Protein AF-A0A5S4GNT8-F1 (afdb_monomer_lite)

Structure (mmCIF, N/CA/C/O backbone):
data_AF-A0A5S4GNT8-F1
#
_entry.id   AF-A0A5S4GNT8-F1
#
loop_
_atom_site.group_PDB
_atom_site.id
_atom_site.type_symbol
_atom_site.label_atom_id
_atom_site.label_alt_id
_atom_site.label_comp_id
_atom_site.label_asym_id
_atom_site.label_entity_id
_atom_site.label_seq_id
_atom_site.pdbx_PDB_ins_code
_atom_site.Cartn_x
_atom_site.Cartn_y
_atom_site.Cartn_z
_atom_site.occupancy
_atom_site.B_iso_or_equiv
_atom_site.auth_seq_id
_atom_site.auth_comp_id
_atom_site.auth_asym_id
_atom_site.auth_atom_id
_atom_site.pdbx_PDB_model_num
ATOM 1 N N . MET A 1 1 ? -3.364 15.252 -8.473 1.00 59.03 1 MET A N 1
ATOM 2 C CA . MET A 1 1 ? -3.484 13.948 -7.782 1.00 59.03 1 MET A CA 1
ATOM 3 C C . MET A 1 1 ? -2.314 13.078 -8.225 1.00 59.03 1 MET A C 1
ATOM 5 O O . MET A 1 1 ? -2.058 13.031 -9.421 1.00 59.03 1 MET A O 1
ATOM 9 N N . THR A 1 2 ? -1.530 12.493 -7.314 1.00 81.00 2 THR A N 1
ATOM 10 C CA . THR A 1 2 ? -0.375 11.660 -7.710 1.00 81.00 2 THR A CA 1
ATOM 11 C C . THR A 1 2 ? -0.852 10.369 -8.388 1.00 81.00 2 THR A C 1
ATOM 13 O O . THR A 1 2 ? -1.967 9.914 -8.128 1.00 81.00 2 THR A O 1
ATOM 16 N N . ALA A 1 3 ? -0.013 9.743 -9.223 1.00 90.12 3 ALA A N 1
ATOM 17 C CA . ALA A 1 3 ? -0.346 8.459 -9.857 1.00 90.12 3 ALA A CA 1
ATOM 18 C C . ALA A 1 3 ? -0.699 7.366 -8.824 1.00 90.12 3 ALA A C 1
ATOM 20 O O . ALA A 1 3 ? -1.572 6.537 -9.063 1.00 90.12 3 ALA A O 1
ATOM 21 N N . VAL A 1 4 ? -0.069 7.409 -7.643 1.00 92.25 4 VAL A N 1
ATOM 22 C CA . VAL A 1 4 ? -0.364 6.507 -6.518 1.00 92.25 4 VAL A CA 1
ATOM 23 C C . VAL A 1 4 ? -1.764 6.756 -5.950 1.00 92.25 4 VAL A C 1
ATOM 25 O O . VAL A 1 4 ? -2.513 5.800 -5.777 1.00 92.25 4 VAL A O 1
ATOM 28 N N . ALA A 1 5 ? -2.144 8.016 -5.706 1.00 94.25 5 ALA A N 1
ATOM 29 C CA . ALA A 1 5 ? -3.475 8.351 -5.192 1.00 94.25 5 ALA A CA 1
ATOM 30 C C . ALA A 1 5 ? -4.589 7.890 -6.143 1.00 94.25 5 ALA A C 1
ATOM 32 O O . ALA A 1 5 ? -5.566 7.294 -5.700 1.00 94.25 5 ALA A O 1
ATOM 33 N N . ALA A 1 6 ? -4.418 8.107 -7.452 1.00 94.94 6 ALA A N 1
ATOM 34 C CA . ALA A 1 6 ? -5.400 7.693 -8.453 1.00 94.94 6 ALA A CA 1
ATOM 35 C C . ALA A 1 6 ? -5.566 6.163 -8.511 1.00 94.94 6 ALA A C 1
ATOM 37 O O . ALA A 1 6 ? -6.691 5.664 -8.522 1.00 94.94 6 ALA A O 1
ATOM 38 N N . ALA A 1 7 ? -4.458 5.414 -8.489 1.00 94.69 7 ALA A N 1
ATOM 39 C CA . ALA A 1 7 ? -4.498 3.953 -8.482 1.00 94.69 7 ALA A CA 1
ATOM 40 C C . ALA A 1 7 ? -5.157 3.393 -7.208 1.00 94.69 7 ALA A C 1
ATOM 42 O O . ALA A 1 7 ? -5.942 2.448 -7.282 1.00 94.69 7 ALA A O 1
ATOM 43 N N . LEU A 1 8 ? -4.873 3.991 -6.045 1.00 96.56 8 LEU A N 1
ATOM 44 C CA . LEU A 1 8 ? -5.502 3.616 -4.778 1.00 96.56 8 LEU A CA 1
ATOM 45 C C . LEU A 1 8 ? -7.010 3.893 -4.787 1.00 96.56 8 LEU A C 1
ATOM 47 O O . LEU A 1 8 ? -7.783 3.004 -4.434 1.00 96.56 8 LEU A O 1
ATOM 51 N N . ALA A 1 9 ? -7.431 5.077 -5.243 1.00 96.62 9 ALA A N 1
ATOM 52 C CA . ALA A 1 9 ? -8.845 5.444 -5.324 1.00 96.62 9 ALA A CA 1
ATOM 53 C C . ALA A 1 9 ? -9.629 4.469 -6.215 1.00 96.62 9 ALA A C 1
ATOM 55 O O . ALA A 1 9 ? -10.667 3.951 -5.807 1.00 96.62 9 ALA A O 1
ATOM 56 N N . ALA A 1 10 ? -9.089 4.146 -7.396 1.00 97.06 10 ALA A N 1
ATOM 57 C CA . ALA A 1 10 ? -9.694 3.180 -8.311 1.00 97.06 10 ALA A CA 1
ATOM 58 C C . ALA A 1 10 ? -9.787 1.771 -7.701 1.00 97.06 10 ALA A C 1
ATOM 60 O O . ALA A 1 10 ? -10.773 1.068 -7.907 1.00 97.06 10 ALA A O 1
ATOM 61 N N . ARG A 1 11 ? -8.775 1.349 -6.930 1.00 96.19 11 ARG A N 1
ATOM 62 C CA . ARG A 1 11 ? -8.719 0.003 -6.342 1.00 96.19 11 ARG A CA 1
ATOM 63 C C . ARG A 1 11 ? -9.623 -0.180 -5.123 1.00 96.19 11 ARG A C 1
ATOM 65 O O . ARG A 1 11 ? -10.025 -1.314 -4.853 1.00 96.19 11 ARG A O 1
ATOM 72 N N . LEU A 1 12 ? -9.880 0.895 -4.381 1.00 96.44 12 LEU A N 1
ATOM 73 C CA . LEU A 1 12 ? -10.644 0.883 -3.131 1.00 96.44 12 LEU A CA 1
ATOM 74 C C . LEU A 1 12 ? -12.066 1.434 -3.285 1.00 96.44 12 LEU A C 1
ATOM 76 O O . LEU A 1 12 ? -12.877 1.250 -2.383 1.00 96.44 12 LEU A O 1
ATOM 80 N N . GLY A 1 13 ? -12.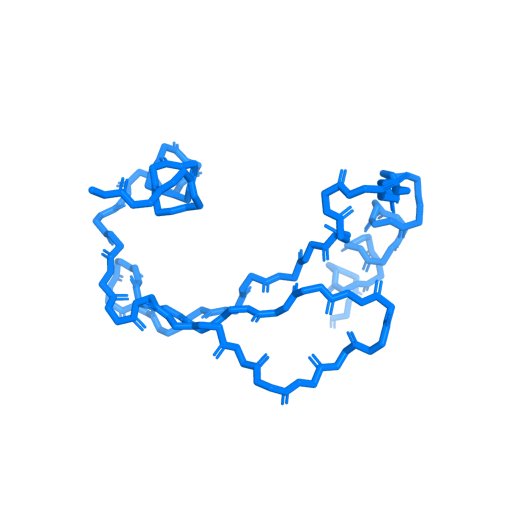375 2.115 -4.394 1.00 97.44 13 GLY A N 1
ATOM 81 C CA . GLY A 1 13 ? -13.675 2.761 -4.598 1.00 97.44 13 GLY A CA 1
ATOM 82 C C . GLY A 1 13 ? -13.961 3.849 -3.559 1.00 97.44 13 GLY A C 1
ATOM 83 O O . GLY A 1 13 ? -15.103 4.036 -3.158 1.00 97.44 13 GLY A O 1
ATOM 84 N N . SER A 1 14 ? -12.919 4.513 -3.056 1.00 97.06 14 SER A N 1
ATOM 85 C CA . SER A 1 14 ? -13.000 5.519 -1.992 1.00 97.06 14 SER A CA 1
ATOM 86 C C . SER A 1 14 ? -12.026 6.658 -2.260 1.00 97.06 14 SER A C 1
ATOM 88 O O . SER A 1 14 ? -10.976 6.455 -2.873 1.00 97.06 14 SER A O 1
ATOM 90 N N . GLU A 1 15 ? -12.363 7.854 -1.779 1.00 96.56 15 GLU A N 1
ATOM 91 C CA . GLU A 1 15 ? -11.438 8.985 -1.786 1.00 96.56 15 GLU A CA 1
ATOM 92 C C . GLU A 1 15 ? -10.201 8.674 -0.931 1.00 96.56 15 GLU A C 1
ATOM 94 O O . GLU A 1 15 ? -10.305 8.044 0.124 1.00 96.56 15 GLU A O 1
ATOM 99 N N . ILE A 1 16 ? -9.033 9.114 -1.410 1.00 97.94 16 ILE A N 1
ATOM 100 C CA . ILE A 1 16 ? -7.748 8.941 -0.733 1.00 97.94 16 ILE A CA 1
ATOM 101 C C . ILE A 1 16 ? -7.318 10.278 -0.144 1.00 97.94 16 ILE A C 1
ATOM 103 O O . ILE A 1 16 ? -7.072 11.232 -0.885 1.00 97.94 16 ILE A O 1
ATOM 107 N N . THR A 1 17 ? -7.151 10.326 1.173 1.00 97.38 17 THR A N 1
ATOM 108 C CA . THR A 1 17 ? -6.672 11.511 1.893 1.00 97.38 17 THR A CA 1
ATOM 109 C C . THR A 1 17 ? -5.412 11.181 2.696 1.00 97.38 17 THR A C 1
ATOM 111 O O . THR A 1 17 ? -5.006 10.023 2.805 1.00 97.38 17 THR A O 1
ATOM 114 N N . GLY A 1 18 ? -4.697 12.210 3.165 1.00 96.19 18 GLY A N 1
ATOM 115 C CA . GLY A 1 18 ? -3.513 12.023 4.016 1.00 96.19 18 GLY A CA 1
ATOM 116 C C . GLY A 1 18 ? -2.339 11.268 3.372 1.00 96.19 18 GLY A C 1
ATOM 117 O O . GLY A 1 18 ? -1.424 10.856 4.086 1.00 96.19 18 GLY A O 1
ATOM 118 N N . LEU A 1 19 ? -2.340 11.074 2.044 1.00 96.75 19 LEU A N 1
ATOM 119 C CA . LEU A 1 19 ? -1.342 10.258 1.353 1.00 96.75 19 LEU A CA 1
ATOM 120 C C . LEU A 1 19 ? 0.063 10.847 1.507 1.00 96.75 19 LEU A C 1
ATOM 122 O O . LEU A 1 19 ? 0.387 11.888 0.933 1.00 96.75 19 LEU A O 1
ATOM 126 N N . ARG A 1 20 ? 0.928 10.123 2.214 1.00 95.12 20 ARG A N 1
ATOM 127 C CA . ARG A 1 20 ? 2.329 10.499 2.414 1.00 95.12 20 ARG A CA 1
ATOM 128 C C . ARG A 1 20 ? 3.246 9.292 2.325 1.00 95.12 20 ARG A C 1
ATOM 130 O O . ARG A 1 20 ? 2.929 8.205 2.812 1.00 95.12 20 ARG A O 1
ATOM 137 N N . ARG A 1 21 ? 4.417 9.498 1.727 1.00 92.56 21 ARG A N 1
ATOM 138 C CA . ARG A 1 21 ? 5.475 8.490 1.700 1.00 92.56 21 ARG A CA 1
ATOM 139 C C . ARG A 1 21 ? 6.103 8.382 3.088 1.00 92.56 21 ARG A C 1
ATOM 141 O O . ARG A 1 21 ? 6.374 9.399 3.725 1.00 92.56 21 ARG A O 1
ATOM 148 N N . LEU A 1 22 ? 6.329 7.160 3.553 1.00 92.62 22 LEU A N 1
ATOM 149 C CA . LEU A 1 22 ? 7.069 6.905 4.784 1.00 92.62 22 LEU A CA 1
ATOM 150 C C . LEU A 1 22 ? 8.560 6.783 4.462 1.00 92.62 22 LEU A C 1
ATOM 152 O O . LEU A 1 22 ? 8.940 6.142 3.481 1.00 92.62 22 LEU A O 1
ATOM 156 N N . SER A 1 23 ? 9.409 7.404 5.280 1.00 83.69 23 SER A N 1
ATOM 157 C CA . SER A 1 23 ? 10.855 7.195 5.221 1.00 83.69 23 SER A CA 1
ATOM 158 C C . SER A 1 23 ? 11.183 5.836 5.837 1.00 83.69 23 SER A C 1
ATOM 160 O O . SER A 1 23 ? 10.978 5.632 7.031 1.00 83.69 23 SER A O 1
ATOM 162 N N . GLY A 1 24 ? 11.667 4.909 5.015 1.00 70.50 24 GLY A N 1
ATOM 163 C CA . GLY A 1 24 ? 11.997 3.546 5.425 1.00 70.50 24 GLY A CA 1
ATOM 164 C C . GLY A 1 24 ? 11.576 2.521 4.374 1.00 70.50 24 GLY A C 1
ATOM 165 O O . GLY A 1 24 ? 10.508 2.637 3.775 1.00 70.50 24 GLY A O 1
ATOM 166 N N . GLY A 1 25 ? 12.438 1.525 4.154 1.00 61.22 25 GLY A N 1
ATOM 167 C CA . GLY A 1 25 ? 12.252 0.474 3.155 1.00 61.22 25 GLY A CA 1
ATOM 168 C C . GLY A 1 25 ? 13.296 0.546 2.045 1.00 61.22 25 GLY A C 1
ATOM 169 O O . GLY A 1 25 ? 13.031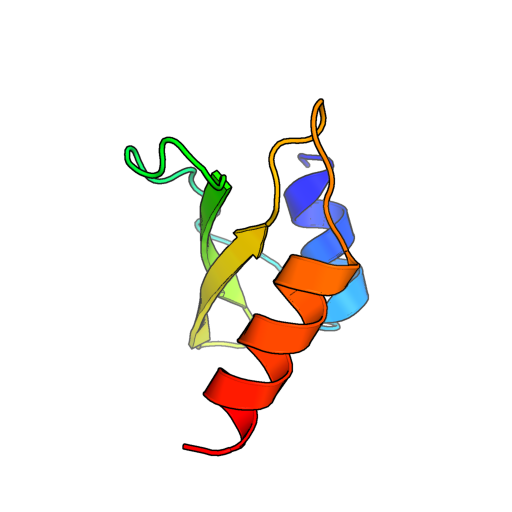 1.067 0.969 1.00 61.22 25 GLY A O 1
ATOM 170 N N .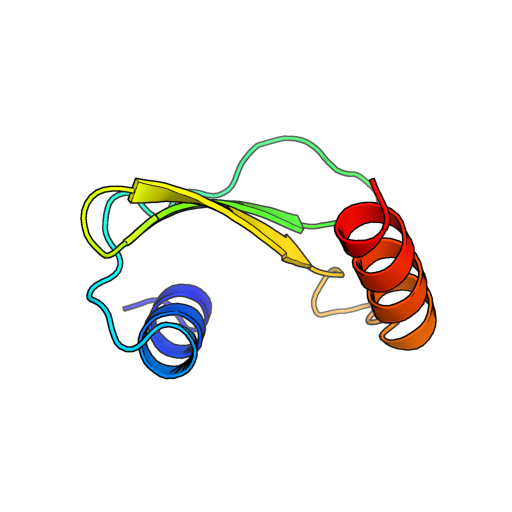 ALA A 1 26 ? 14.484 -0.014 2.293 1.00 64.62 26 ALA A N 1
ATOM 171 C CA . ALA A 1 26 ? 15.490 -0.188 1.240 1.00 64.62 26 ALA A CA 1
ATOM 172 C C . ALA A 1 26 ? 14.960 -1.077 0.098 1.00 64.62 26 ALA A C 1
ATOM 174 O O . ALA A 1 26 ? 15.298 -0.871 -1.062 1.00 64.62 26 ALA A O 1
ATOM 175 N N . SER A 1 27 ? 14.087 -2.034 0.429 1.00 75.62 27 SER A N 1
ATOM 176 C CA . SER A 1 27 ? 13.517 -2.982 -0.531 1.00 75.62 27 SER A CA 1
ATOM 177 C C . SER A 1 27 ? 12.162 -2.561 -1.098 1.00 75.62 27 SER A C 1
ATOM 179 O O . SER A 1 27 ? 11.784 -3.061 -2.150 1.00 75.62 27 SER A O 1
ATOM 181 N N . ARG A 1 28 ? 11.395 -1.697 -0.412 1.00 86.31 28 ARG A N 1
ATOM 182 C CA . ARG A 1 28 ? 10.000 -1.386 -0.774 1.00 86.31 28 ARG A CA 1
ATOM 183 C C . ARG A 1 28 ? 9.588 0.030 -0.439 1.00 86.31 28 ARG A C 1
ATOM 185 O O . ARG A 1 28 ? 9.944 0.564 0.606 1.00 86.31 28 ARG A O 1
ATOM 192 N N . GLU A 1 29 ? 8.737 0.591 -1.288 1.00 90.44 29 GLU A N 1
ATOM 193 C CA . GLU A 1 29 ? 8.093 1.864 -1.005 1.00 90.44 29 GLU A CA 1
ATOM 194 C C . GLU A 1 29 ? 6.859 1.650 -0.136 1.00 90.44 29 GLU A C 1
ATOM 196 O O . GLU A 1 29 ? 5.994 0.822 -0.440 1.00 90.44 29 GLU A O 1
ATOM 201 N N . THR A 1 30 ? 6.769 2.446 0.929 1.00 92.88 30 THR A N 1
ATOM 202 C CA . THR A 1 30 ? 5.639 2.417 1.854 1.00 92.88 30 THR A CA 1
ATOM 203 C C . THR A 1 30 ? 4.977 3.785 1.928 1.00 92.88 30 THR A C 1
ATOM 205 O O . THR A 1 30 ? 5.651 4.818 1.977 1.00 92.88 30 THR A O 1
ATOM 208 N N . TRP A 1 31 ? 3.648 3.787 1.942 1.00 94.56 31 TRP A N 1
ATOM 209 C CA . TRP A 1 31 ? 2.829 4.987 2.066 1.00 94.56 31 TRP A CA 1
ATOM 210 C C . TRP A 1 31 ? 1.776 4.794 3.150 1.00 94.56 31 TRP A C 1
ATOM 212 O O . TRP A 1 31 ? 1.221 3.703 3.274 1.00 94.56 31 TRP A O 1
ATOM 222 N N . ALA A 1 32 ? 1.486 5.860 3.891 1.00 96.81 32 ALA A N 1
ATOM 223 C CA . ALA A 1 32 ? 0.328 5.945 4.775 1.00 96.81 32 ALA A CA 1
ATOM 224 C C . ALA A 1 32 ? -0.733 6.842 4.136 1.00 96.81 32 ALA A C 1
ATOM 226 O O . ALA A 1 32 ? -0.379 7.830 3.486 1.00 96.81 32 ALA A O 1
ATOM 227 N N . PHE A 1 33 ? -2.001 6.479 4.297 1.00 97.69 33 PHE A N 1
ATOM 228 C CA . PHE A 1 33 ? -3.149 7.227 3.788 1.00 97.69 33 PHE A CA 1
ATOM 229 C C . PHE A 1 33 ? -4.431 6.808 4.508 1.00 97.69 33 PHE A C 1
ATOM 231 O O . PHE A 1 33 ? -4.464 5.769 5.169 1.00 97.69 33 PHE A O 1
ATOM 238 N N . ASP A 1 34 ? -5.491 7.581 4.312 1.00 98.31 34 ASP A N 1
ATOM 239 C CA . ASP A 1 34 ? -6.833 7.271 4.787 1.00 98.31 34 ASP A CA 1
ATOM 240 C C . ASP A 1 34 ? -7.768 7.016 3.596 1.00 98.31 34 ASP A C 1
ATOM 242 O O . ASP A 1 34 ? -7.669 7.678 2.558 1.00 98.31 34 ASP A O 1
ATOM 246 N N . ALA A 1 35 ? -8.664 6.036 3.732 1.00 97.94 35 ALA A N 1
ATOM 247 C CA . ALA A 1 35 ? -9.725 5.755 2.765 1.00 97.94 35 ALA A CA 1
ATOM 248 C C . ALA A 1 35 ? -10.935 5.115 3.458 1.00 97.94 35 ALA A C 1
ATOM 250 O O . ALA A 1 35 ? -10.779 4.223 4.294 1.00 97.94 35 ALA A O 1
ATOM 251 N N . GLY A 1 36 ? -12.149 5.560 3.118 1.00 96.19 36 GLY A N 1
ATOM 252 C CA . GLY A 1 36 ? -13.385 4.982 3.664 1.00 96.19 36 GLY A CA 1
ATOM 253 C C . GLY A 1 36 ? -13.461 5.014 5.198 1.00 96.19 36 GLY A C 1
ATOM 254 O O . GLY A 1 36 ? -13.919 4.055 5.812 1.00 96.19 36 GLY A O 1
ATOM 255 N N . GLY A 1 37 ? -12.942 6.078 5.825 1.00 96.25 37 GLY A N 1
ATOM 256 C CA . GLY A 1 37 ? -12.906 6.226 7.286 1.00 96.25 37 GLY A CA 1
ATOM 257 C C . GLY A 1 37 ? -11.872 5.345 8.000 1.00 96.25 37 GLY A C 1
ATOM 258 O O . GLY A 1 37 ? -11.955 5.178 9.214 1.00 96.25 37 GLY A O 1
ATOM 259 N N . ARG A 1 38 ? -10.913 4.760 7.270 1.00 97.50 38 ARG A N 1
ATOM 260 C CA . ARG A 1 38 ? -9.882 3.872 7.820 1.00 97.50 38 ARG A CA 1
ATOM 261 C C . ARG A 1 38 ? -8.480 4.335 7.442 1.00 97.50 38 ARG A C 1
ATOM 263 O O . ARG A 1 38 ? -8.233 4.650 6.281 1.00 97.50 38 ARG A O 1
ATOM 270 N N . ALA A 1 39 ? -7.561 4.247 8.401 1.00 98.00 39 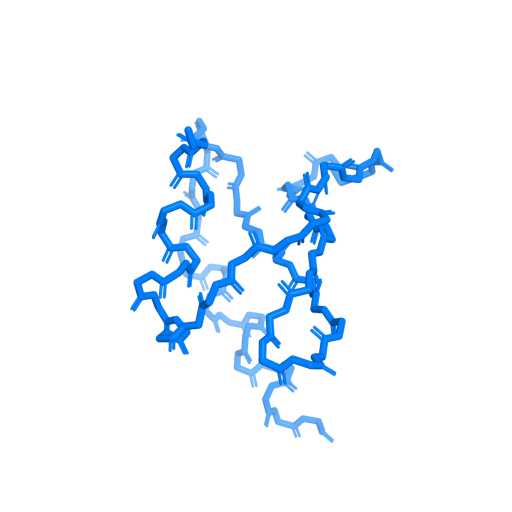ALA A N 1
ATOM 271 C CA . ALA A 1 39 ? -6.131 4.388 8.156 1.00 98.00 39 ALA A CA 1
ATOM 272 C C . ALA A 1 39 ? -5.569 3.109 7.511 1.00 98.00 39 ALA A C 1
ATOM 274 O O . ALA A 1 39 ? -5.830 1.997 7.981 1.00 98.00 39 ALA A O 1
ATOM 275 N N . LEU A 1 40 ? -4.801 3.263 6.432 1.00 97.56 40 LEU A N 1
ATOM 276 C CA . LEU A 1 40 ? -4.269 2.175 5.612 1.00 97.56 40 LEU A CA 1
ATOM 277 C C . LEU A 1 40 ? -2.792 2.397 5.263 1.00 97.56 40 LEU A C 1
ATOM 279 O O . LEU A 1 40 ? -2.286 3.520 5.211 1.00 97.56 40 LEU A O 1
ATOM 283 N N . ILE A 1 41 ? -2.102 1.288 4.981 1.00 95.00 41 ILE A N 1
ATOM 284 C CA . ILE A 1 41 ? -0.714 1.275 4.519 1.00 95.00 41 ILE A CA 1
ATOM 285 C C . ILE A 1 41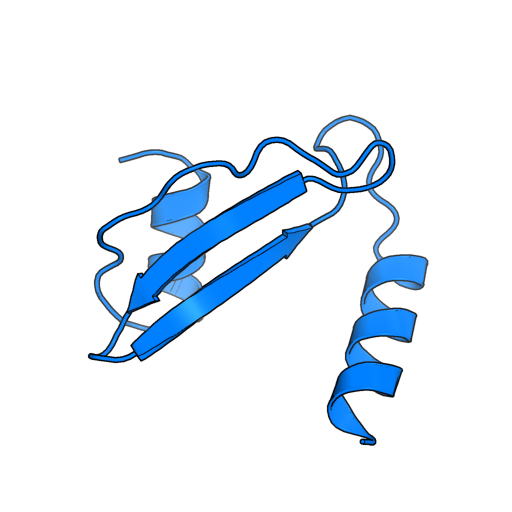 ? -0.652 0.624 3.136 1.00 95.00 41 ILE A C 1
ATOM 287 O O . ILE A 1 41 ? -1.096 -0.509 2.955 1.00 95.00 41 ILE A O 1
ATOM 291 N N . LEU A 1 42 ? -0.053 1.319 2.166 1.00 93.94 42 LEU A N 1
ATOM 292 C CA . LEU A 1 42 ? 0.342 0.732 0.886 1.00 93.94 42 LEU A CA 1
ATOM 293 C C . LEU A 1 42 ? 1.795 0.284 0.991 1.00 93.94 42 LEU A C 1
ATOM 295 O O . LEU A 1 42 ? 2.666 1.080 1.341 1.00 93.94 42 LEU A O 1
ATOM 299 N N . ARG A 1 43 ? 2.056 -0.962 0.604 1.00 92.75 43 ARG A N 1
ATOM 300 C CA . ARG A 1 43 ? 3.402 -1.496 0.386 1.00 92.75 43 ARG A CA 1
ATOM 301 C C . ARG A 1 43 ? 3.508 -1.932 -1.067 1.00 92.75 43 ARG A C 1
ATOM 303 O O . ARG A 1 43 ? 2.638 -2.651 -1.549 1.00 92.75 43 ARG A O 1
ATOM 310 N N . ARG A 1 44 ? 4.543 -1.473 -1.770 1.00 90.81 44 ARG A N 1
ATOM 311 C CA . ARG A 1 44 ? 4.798 -1.821 -3.175 1.00 90.81 44 ARG A CA 1
ATOM 312 C C . ARG A 1 44 ? 6.291 -1.939 -3.450 1.00 90.81 44 ARG A C 1
ATOM 314 O O . ARG A 1 44 ? 7.102 -1.345 -2.737 1.00 90.81 44 ARG A O 1
ATOM 321 N N . ASP A 1 45 ? 6.643 -2.653 -4.510 1.00 91.19 45 ASP A N 1
ATOM 322 C CA . ASP A 1 45 ? 8.015 -2.642 -5.006 1.00 91.19 45 ASP A CA 1
ATOM 323 C C . ASP A 1 45 ? 8.365 -1.261 -5.586 1.00 91.19 45 ASP A C 1
ATOM 325 O O . ASP A 1 45 ? 7.467 -0.545 -6.070 1.00 91.19 45 ASP A O 1
ATOM 329 N N . PRO A 1 46 ? 9.653 -0.874 -5.551 1.00 85.62 46 PRO A N 1
ATOM 330 C CA . PRO A 1 46 ? 10.125 0.326 -6.219 1.00 85.62 46 PRO A CA 1
ATOM 331 C C . PRO A 1 46 ? 9.773 0.282 -7.715 1.00 85.62 46 PRO A C 1
ATOM 333 O O . PRO A 1 46 ? 9.941 -0.763 -8.346 1.00 85.62 46 PRO A O 1
ATOM 336 N N . PRO A 1 47 ? 9.346 1.403 -8.327 1.00 81.62 47 PRO A N 1
ATOM 337 C CA . PRO A 1 47 ? 8.973 1.431 -9.742 1.00 81.62 47 PRO A CA 1
ATOM 338 C C . PRO A 1 47 ? 10.059 0.917 -10.700 1.00 81.62 47 PRO A C 1
ATOM 340 O O . PRO A 1 47 ? 9.726 0.362 -11.740 1.00 81.62 47 PRO A O 1
ATOM 343 N N . GLY A 1 48 ? 11.341 1.086 -10.351 1.00 87.06 48 GLY A N 1
ATOM 344 C CA . GLY A 1 48 ? 12.479 0.640 -11.163 1.00 87.06 48 GLY A CA 1
ATOM 345 C C . GLY A 1 48 ? 12.891 -0.824 -10.971 1.00 87.06 48 GLY A C 1
ATOM 346 O O . GLY A 1 48 ? 13.793 -1.280 -11.663 1.00 87.06 48 GLY A O 1
ATOM 347 N N . SER A 1 49 ? 12.276 -1.552 -10.035 1.00 87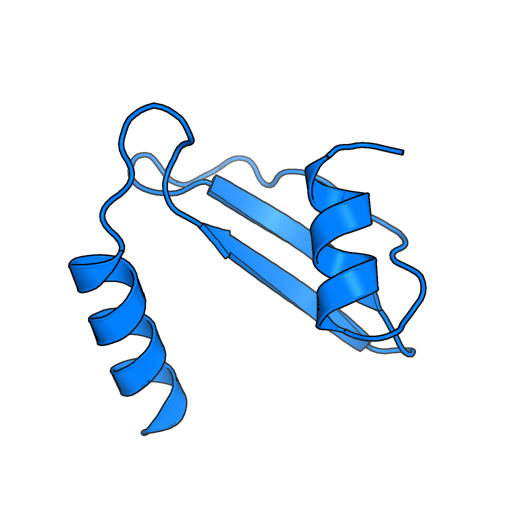.12 49 SER A N 1
ATOM 348 C CA . SER A 1 49 ? 12.629 -2.946 -9.732 1.00 87.12 49 SER A CA 1
ATOM 349 C C . SER A 1 49 ? 11.414 -3.731 -9.213 1.00 87.12 49 SER A C 1
ATOM 351 O O . SER A 1 49 ? 11.398 -4.124 -8.044 1.00 87.12 49 SER A O 1
ATOM 353 N N . PRO A 1 50 ? 10.371 -3.934 -10.041 1.00 89.56 50 PRO A N 1
ATOM 354 C CA . PRO A 1 50 ? 9.191 -4.691 -9.635 1.00 89.56 50 PRO A CA 1
ATOM 355 C C . PRO A 1 50 ? 9.494 -6.192 -9.479 1.00 89.56 50 PRO A C 1
ATOM 357 O O . PRO A 1 50 ? 10.113 -6.787 -10.358 1.00 89.56 50 PRO A O 1
ATOM 360 N N . ASP A 1 51 ? 8.985 -6.819 -8.413 1.00 93.75 51 ASP A N 1
ATOM 361 C CA . ASP A 1 51 ? 8.958 -8.279 -8.241 1.00 93.75 51 ASP A CA 1
ATOM 362 C C . ASP A 1 51 ? 7.546 -8.718 -7.796 1.00 93.75 51 ASP A C 1
ATOM 364 O O . ASP A 1 51 ? 7.278 -8.967 -6.611 1.00 93.75 51 ASP A O 1
ATOM 368 N N . PRO A 1 52 ? 6.604 -8.835 -8.752 1.00 91.88 52 PRO A N 1
ATOM 369 C CA . PRO A 1 52 ? 5.217 -9.163 -8.440 1.00 91.88 52 PRO A CA 1
ATOM 370 C C . PRO A 1 52 ? 5.069 -10.548 -7.797 1.00 91.88 52 PRO A C 1
ATOM 372 O O . PRO A 1 52 ? 4.145 -10.758 -7.012 1.00 91.88 52 PRO A O 1
ATOM 375 N N . THR A 1 53 ? 5.980 -11.484 -8.076 1.00 95.62 53 THR A N 1
ATOM 376 C CA . THR A 1 53 ? 5.955 -12.835 -7.502 1.00 95.62 53 THR A CA 1
ATOM 377 C C . THR A 1 53 ? 6.341 -12.811 -6.025 1.00 95.62 53 THR A C 1
ATOM 379 O O . THR A 1 53 ? 5.730 -13.506 -5.209 1.00 95.62 53 THR A O 1
ATOM 382 N N . ALA A 1 54 ? 7.352 -12.029 -5.640 1.00 92.88 54 ALA A N 1
ATOM 383 C CA . ALA A 1 54 ? 7.672 -11.811 -4.230 1.00 92.88 54 ALA A CA 1
ATOM 384 C C . ALA A 1 54 ? 6.552 -11.051 -3.502 1.00 92.88 54 ALA A C 1
ATOM 386 O O . ALA A 1 54 ? 6.168 -11.446 -2.400 1.00 92.88 54 ALA A O 1
ATOM 387 N N . MET A 1 55 ? 5.977 -10.019 -4.128 1.00 92.75 55 MET A N 1
ATOM 388 C CA . MET A 1 55 ? 4.853 -9.265 -3.563 1.00 92.75 55 MET A CA 1
ATOM 389 C C . MET A 1 55 ? 3.623 -10.150 -3.318 1.00 92.75 55 MET A C 1
ATOM 391 O O . MET A 1 55 ? 3.031 -10.102 -2.241 1.00 92.75 55 MET A O 1
ATOM 395 N N . ALA A 1 56 ? 3.262 -10.997 -4.287 1.00 94.06 56 ALA A N 1
ATOM 396 C CA . ALA A 1 56 ? 2.127 -11.910 -4.174 1.00 94.06 56 ALA A CA 1
ATOM 397 C C . ALA A 1 56 ? 2.324 -12.948 -3.059 1.00 94.06 56 ALA A C 1
ATOM 399 O O . ALA A 1 56 ? 1.397 -13.201 -2.290 1.00 94.06 56 ALA A O 1
ATOM 400 N N . ARG A 1 57 ? 3.534 -13.511 -2.928 1.00 95.75 57 ARG A N 1
ATOM 401 C CA . ARG A 1 57 ? 3.870 -14.438 -1.833 1.00 95.75 57 ARG A CA 1
ATOM 402 C C . ARG A 1 57 ? 3.695 -13.788 -0.466 1.00 95.75 57 ARG A C 1
ATOM 404 O O . ARG A 1 57 ? 3.121 -14.391 0.432 1.00 95.75 57 ARG A O 1
ATOM 411 N N . GLU A 1 58 ? 4.152 -12.552 -0.313 1.00 91.94 58 GLU A N 1
ATOM 412 C CA . GLU A 1 58 ? 3.989 -11.840 0.949 1.00 91.94 58 GLU A CA 1
ATOM 413 C C . GLU A 1 58 ? 2.531 -11.490 1.253 1.00 91.94 58 GLU A C 1
ATOM 415 O O . GLU A 1 58 ? 2.089 -11.650 2.389 1.00 91.94 58 GLU A O 1
ATOM 420 N N . ALA A 1 59 ? 1.767 -11.061 0.246 1.00 92.75 59 ALA A N 1
ATOM 421 C CA . ALA A 1 59 ? 0.337 -10.816 0.401 1.00 92.75 59 ALA A CA 1
ATOM 422 C C . ALA A 1 59 ? -0.412 -12.086 0.839 1.00 92.75 59 ALA A C 1
ATOM 424 O O . ALA A 1 59 ? -1.276 -12.010 1.710 1.00 92.75 59 ALA A O 1
ATOM 425 N N . ALA A 1 60 ? -0.049 -13.248 0.286 1.00 95.69 60 ALA A N 1
ATOM 426 C CA . ALA A 1 60 ? -0.631 -14.529 0.676 1.00 95.69 60 ALA A CA 1
ATOM 427 C C . ALA A 1 60 ? -0.345 -14.871 2.147 1.00 95.69 60 ALA A C 1
ATOM 429 O O . ALA A 1 60 ? -1.256 -15.284 2.859 1.00 95.69 60 ALA A O 1
ATOM 430 N N . LEU A 1 61 ? 0.886 -14.644 2.622 1.00 95.75 61 LEU A N 1
ATOM 431 C CA . LEU A 1 61 ? 1.239 -14.869 4.028 1.00 95.75 61 LEU A CA 1
ATOM 432 C C . LEU A 1 61 ? 0.465 -13.937 4.967 1.00 95.75 61 LEU A C 1
ATOM 434 O O . LEU A 1 61 ? -0.109 -14.404 5.947 1.00 95.75 61 LEU A O 1
ATOM 438 N N . LEU A 1 62 ? 0.389 -12.642 4.646 1.00 90.81 62 LEU A N 1
ATOM 439 C CA . LEU A 1 62 ? -0.368 -11.668 5.442 1.00 90.81 62 LEU A CA 1
ATOM 440 C C . LEU A 1 62 ? -1.869 -11.980 5.499 1.00 90.81 62 LEU A C 1
ATOM 442 O O . LEU A 1 62 ? -2.499 -11.696 6.507 1.00 90.81 62 LEU A O 1
ATOM 446 N N . ALA A 1 63 ? -2.440 -12.552 4.435 1.00 91.88 63 ALA A N 1
ATOM 447 C CA . ALA A 1 63 ? -3.850 -12.943 4.393 1.00 91.88 63 ALA A CA 1
ATOM 448 C C . ALA A 1 63 ? -4.151 -14.255 5.140 1.00 91.88 63 ALA A C 1
ATOM 450 O O . ALA A 1 63 ? -5.318 -14.574 5.351 1.00 91.88 63 ALA A O 1
ATOM 451 N N . SER A 1 64 ? -3.119 -15.026 5.493 1.00 89.88 64 SER A N 1
ATOM 452 C CA . SER A 1 64 ? -3.248 -16.307 6.202 1.00 89.88 64 SER A CA 1
ATOM 453 C C . SER A 1 64 ? -3.074 -16.212 7.722 1.00 89.88 64 SER A C 1
ATOM 455 O O . SER A 1 64 ? -3.247 -17.221 8.404 1.00 89.88 64 SER A O 1
ATOM 457 N N . ALA A 1 65 ? -2.699 -15.034 8.230 1.00 69.62 65 ALA A N 1
ATOM 458 C CA . ALA A 1 65 ? -2.507 -14.743 9.651 1.00 69.62 65 ALA A CA 1
ATOM 459 C C . ALA A 1 65 ? -3.798 -14.224 10.297 1.00 69.62 65 ALA A C 1
ATOM 461 O O . ALA A 1 65 ? -4.029 -14.575 11.475 1.00 69.62 65 ALA A O 1
#

InterPro domains:
  IPR011009 Protein kinase-like domain superfamily [SSF56112] (3-63)

Radius of gyration: 12.4 Å; chains: 1; bounding box: 29×30×21 Å

Foldseek 3Di:
DDPVQVVVCVVQVWHKAPWDWDPDDPAWTKIWIDTPNDIDMDTAGDPVDHDVVVVVVVVVVVVVD

pLDDT: mean 90.99, std 8.82, range [59.03, 98.31]

Sequence (65 aa):
MTAVAAALAARLGSEITGLRRLSGGASRETWAFDAGGRALILRRDPPGSPDPTAMAREAALLASA

Organism: NCBI:txid882440

Secondary structure (DSSP, 8-state):
--HHHHHHHHHHTS-EEEEEE-S--SS-EEEEEEETTEEEEEEE--TTS--HHHHHHHHHHHHT-